Protein AF-A0AAV2ZS52-F1 (afdb_monomer_lite)

Secondary structure (DSSP, 8-state):
--THHHHHHHHHHHHHHHHHHHHHHGGG--THHHHHHHHHHHHHHHHHHHHHHHHHHHHHHHHHHHSSSHHHHHHHHHHHHHHHHHHHHHHHHHHHHHHHHHHHHHHHHHHHHHHHHHHHHHHHHHHHHHHHHHHHHHHHHHHHHHHHHHHHHHHHHHHHHHHHHHHHHHHHHHHHHHH-

Foldseek 3Di:
DDDPVVVVVVVLVVLVVVLVVLVVCLVVDDDPVNVVSVVVSVVSVVVSVVVVVVVVVVVVVVVCVVVVPPVPVVVVVVVVVVVVVVVVVVVVVVVVVVVVVVVVVVVVVVVVVVVVVVVVVVVVVVVVVVVVVVVVVVVVVVVVVVVVVVVVVVVVVVVVVVVVVVVVVVVVVVCVVVVD

Organism: Pyxicephalus adspersus (NCBI:txid30357)

Structure (mmCIF, N/CA/C/O backbone):
data_AF-A0AAV2ZS52-F1
#
_entry.id   AF-A0AAV2ZS52-F1
#
loop_
_atom_site.group_PDB
_atom_site.id
_atom_site.type_symbol
_atom_site.label_atom_id
_atom_site.label_alt_id
_atom_site.label_comp_id
_atom_site.label_asym_id
_atom_site.label_entity_id
_atom_site.label_seq_id
_atom_site.pdbx_PDB_ins_code
_atom_site.Cartn_x
_atom_site.Cartn_y
_atom_site.Cartn_z
_atom_site.occupancy
_atom_site.B_iso_or_equiv
_atom_site.auth_seq_id
_atom_site.auth_comp_id
_atom_site.auth_asym_id
_atom_site.auth_atom_id
_atom_site.pdbx_PDB_model_num
ATOM 1 N N . MET A 1 1 ? -29.058 -16.375 64.421 1.00 46.97 1 MET A N 1
ATOM 2 C CA . MET A 1 1 ? -30.033 -15.829 65.391 1.00 46.97 1 MET A CA 1
ATOM 3 C C . MET A 1 1 ? -30.329 -16.926 66.391 1.00 46.97 1 MET A C 1
ATOM 5 O O . MET A 1 1 ? -31.229 -17.728 66.204 1.00 46.97 1 MET A O 1
ATOM 9 N N . SER A 1 2 ? -29.399 -17.080 67.319 1.00 48.50 2 SER A N 1
ATOM 10 C CA . SER A 1 2 ? -29.041 -18.329 67.989 1.00 48.50 2 SER A CA 1
ATOM 11 C C . SER A 1 2 ? -29.479 -18.283 69.447 1.00 48.50 2 SER A C 1
ATOM 13 O O . SER A 1 2 ? -29.366 -17.220 70.039 1.00 48.50 2 SER A O 1
ATOM 15 N N . ALA A 1 3 ? -29.990 -19.408 69.961 1.00 53.62 3 ALA A N 1
ATOM 16 C CA . ALA A 1 3 ? -30.200 -19.839 71.358 1.00 53.62 3 ALA A CA 1
ATOM 17 C C . ALA A 1 3 ? -30.357 -18.780 72.478 1.00 53.62 3 ALA A C 1
ATOM 19 O O . ALA A 1 3 ? -31.339 -18.820 73.216 1.00 53.62 3 ALA A O 1
ATOM 20 N N . ASP A 1 4 ? -29.439 -17.828 72.592 1.00 58.88 4 ASP A N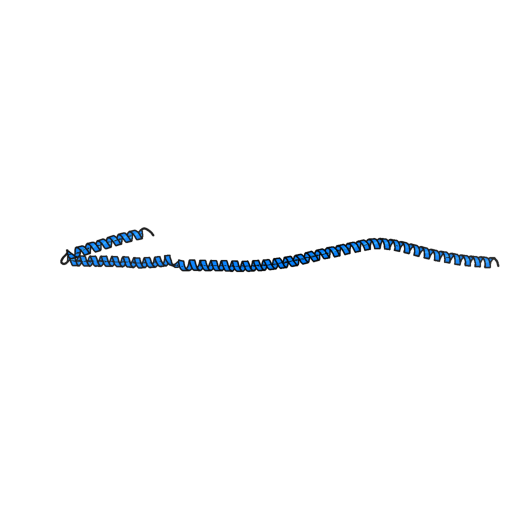 1
ATOM 21 C CA . ASP A 1 4 ? -29.410 -16.753 73.581 1.00 58.88 4 ASP A CA 1
ATOM 22 C C . ASP A 1 4 ? -30.681 -15.889 73.543 1.00 58.88 4 ASP A C 1
ATOM 24 O O . ASP A 1 4 ? -31.281 -15.627 74.581 1.00 58.88 4 ASP A O 1
ATOM 28 N N . PHE A 1 5 ? -31.179 -15.511 72.355 1.00 59.31 5 PHE A N 1
ATOM 29 C CA . PHE A 1 5 ? -32.391 -14.676 72.227 1.00 59.31 5 PHE A CA 1
ATOM 30 C C . PHE A 1 5 ? -33.637 -15.334 72.842 1.00 59.31 5 PHE A C 1
ATOM 32 O O . PHE A 1 5 ? -34.460 -14.656 73.456 1.00 59.31 5 PHE A O 1
ATOM 39 N N . GLN A 1 6 ? -33.761 -16.653 72.683 1.00 60.88 6 GLN A N 1
ATOM 40 C CA . GLN A 1 6 ? -34.907 -17.420 73.163 1.00 60.88 6 GLN A CA 1
ATOM 41 C C . GLN A 1 6 ? -34.843 -17.633 74.682 1.00 60.88 6 GLN A C 1
ATOM 43 O O . GLN A 1 6 ? -35.872 -17.543 75.350 1.00 60.88 6 GLN A O 1
ATOM 48 N N . GLY A 1 7 ? -33.636 -17.817 75.234 1.00 67.81 7 GLY A N 1
ATOM 49 C CA . GLY A 1 7 ? -33.404 -17.820 76.681 1.00 67.81 7 GLY A CA 1
ATOM 50 C C . GLY A 1 7 ? -33.766 -16.481 77.329 1.00 67.81 7 GLY A C 1
ATOM 51 O O . GLY A 1 7 ? -34.470 -16.455 78.333 1.00 67.81 7 GLY A O 1
ATOM 52 N N . TYR A 1 8 ? -33.408 -15.357 76.698 1.00 67.69 8 TYR A N 1
ATOM 53 C CA . TYR A 1 8 ? -33.749 -14.027 77.216 1.00 67.69 8 TYR A CA 1
ATOM 54 C C . TYR A 1 8 ? -35.251 -13.734 77.246 1.00 67.69 8 TYR A C 1
ATOM 56 O O . TYR A 1 8 ? -35.729 -13.112 78.195 1.00 67.69 8 TYR A O 1
ATOM 64 N N . GLU A 1 9 ? -36.009 -14.127 76.218 1.00 69.81 9 GLU A N 1
ATOM 65 C CA . GLU A 1 9 ? -37.467 -13.943 76.237 1.00 69.81 9 GLU A CA 1
ATOM 66 C C . GLU A 1 9 ? -38.127 -14.775 77.336 1.00 69.81 9 GLU A C 1
ATOM 68 O O . GLU A 1 9 ? -39.050 -14.300 78.003 1.00 69.81 9 GLU A O 1
ATOM 73 N N . GLN A 1 10 ? -37.615 -15.984 77.564 1.00 75.62 10 GLN A N 1
ATOM 74 C CA . GLN A 1 10 ? -38.080 -16.851 78.634 1.00 75.62 10 GLN A CA 1
ATOM 75 C C . GLN A 1 10 ? -37.754 -16.261 80.013 1.00 75.62 10 GLN A C 1
ATOM 77 O O . GLN A 1 10 ? -38.657 -16.132 80.839 1.00 75.62 10 GLN A O 1
ATOM 82 N N . ASP A 1 11 ? -36.516 -15.820 80.238 1.00 76.12 11 ASP A N 1
ATOM 83 C CA . ASP A 1 11 ? -36.076 -15.232 81.509 1.00 76.12 11 ASP A CA 1
ATOM 84 C C . ASP A 1 11 ? -36.810 -13.920 81.820 1.00 76.12 11 ASP A C 1
ATOM 86 O O . ASP A 1 11 ? -37.270 -13.704 82.944 1.00 76.12 11 ASP A O 1
ATOM 90 N N . TYR A 1 12 ? -37.013 -13.062 80.814 1.00 77.19 12 TYR A N 1
ATOM 91 C CA . TYR A 1 12 ? -37.785 -11.827 80.969 1.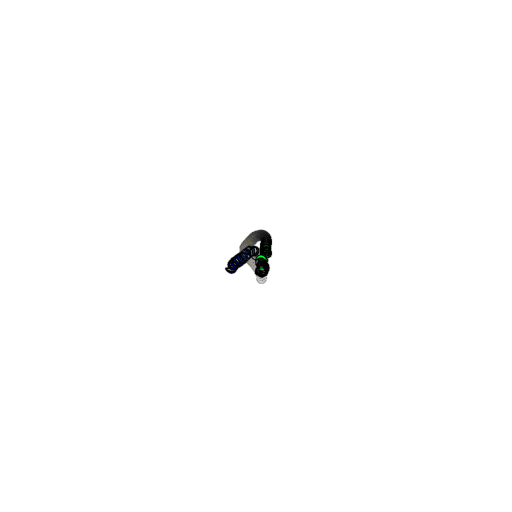00 77.19 12 TYR A CA 1
ATOM 92 C C . TYR A 1 12 ? -39.270 -12.108 81.235 1.00 77.19 12 TYR A C 1
ATOM 94 O O . TYR A 1 12 ? -39.893 -11.434 82.061 1.00 77.19 12 TYR A O 1
ATOM 102 N N . GLY A 1 13 ? -39.842 -13.116 80.571 1.00 80.19 13 GLY A N 1
ATOM 103 C CA . GLY A 1 13 ? -41.218 -13.559 80.789 1.00 80.19 13 GLY A CA 1
ATOM 104 C C . GLY A 1 13 ? -41.439 -14.104 82.200 1.00 80.19 13 GLY A C 1
ATOM 105 O O . GLY A 1 13 ? -42.407 -13.725 82.862 1.00 80.19 13 GLY A O 1
ATOM 106 N N . VAL A 1 14 ? -40.510 -14.926 82.694 1.00 83.06 14 VAL A N 1
ATOM 107 C CA . VAL A 1 14 ? -40.539 -15.475 84.058 1.00 83.06 14 VAL A CA 1
ATOM 108 C C . VAL A 1 14 ? -40.398 -14.363 85.099 1.00 83.06 14 VAL A C 1
ATOM 110 O O . VAL A 1 14 ? -41.201 -14.298 86.031 1.00 83.06 14 VAL A O 1
ATOM 113 N N . LEU A 1 15 ? -39.442 -13.446 84.920 1.00 81.62 15 LEU A N 1
ATOM 114 C CA . LEU A 1 15 ? -39.225 -12.323 85.836 1.00 81.62 15 LEU A CA 1
ATOM 115 C C . LEU A 1 15 ? -40.437 -11.383 85.887 1.00 81.62 15 LEU A C 1
ATOM 117 O O . LEU A 1 15 ? -40.889 -10.998 86.965 1.00 81.62 15 LEU A O 1
ATOM 121 N N . THR A 1 16 ? -41.020 -11.062 84.730 1.00 81.00 16 THR A N 1
ATOM 122 C CA . THR A 1 16 ? -42.212 -10.204 84.645 1.00 81.00 16 THR A CA 1
ATOM 123 C C . THR A 1 16 ? -43.427 -10.874 85.291 1.00 81.00 16 THR A C 1
ATOM 125 O O . THR A 1 16 ? -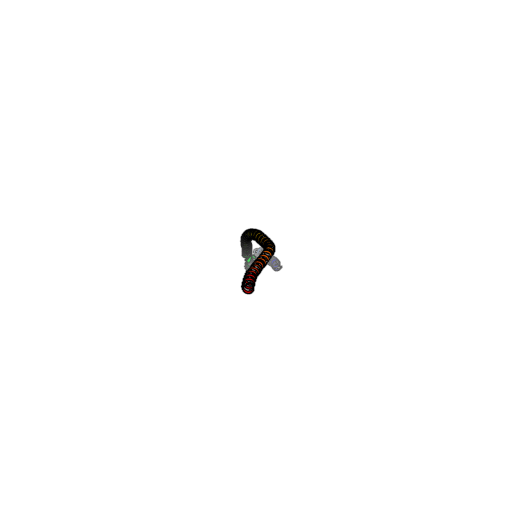44.202 -10.213 85.990 1.00 81.00 16 THR A O 1
ATOM 128 N N . ALA A 1 17 ? -43.588 -12.188 85.111 1.00 83.31 17 ALA A N 1
ATOM 129 C CA . ALA A 1 17 ? -44.652 -12.955 85.750 1.00 83.31 17 ALA A CA 1
ATOM 130 C C . ALA A 1 17 ? -44.492 -13.010 87.281 1.00 83.31 17 ALA A C 1
ATOM 132 O O . ALA A 1 17 ? -45.485 -12.840 87.993 1.00 83.31 17 ALA A O 1
ATOM 133 N N . ASP A 1 18 ? -43.269 -13.186 87.798 1.00 81.69 18 ASP A N 1
ATOM 134 C CA . ASP A 1 18 ? -42.988 -13.185 89.244 1.00 81.69 18 ASP A CA 1
ATOM 135 C C . ASP A 1 18 ? -43.262 -11.808 89.871 1.00 81.69 18 ASP A C 1
ATOM 137 O O . ASP A 1 18 ? -43.996 -11.714 90.858 1.00 81.69 18 ASP A O 1
ATOM 141 N N . ILE A 1 19 ? -42.782 -10.725 89.245 1.00 82.25 19 ILE A N 1
ATOM 142 C CA . ILE A 1 19 ? -43.062 -9.342 89.669 1.00 82.25 19 ILE A CA 1
ATOM 143 C C . ILE A 1 19 ? -44.577 -9.082 89.696 1.00 82.25 19 ILE A C 1
ATOM 145 O O . ILE A 1 19 ? -45.112 -8.602 90.697 1.00 82.25 19 ILE A O 1
ATOM 149 N N . THR A 1 20 ? -45.294 -9.455 88.631 1.00 83.75 20 THR A N 1
ATOM 150 C CA . THR A 1 20 ? -46.753 -9.269 88.525 1.00 83.75 20 THR A CA 1
ATOM 151 C C . THR A 1 20 ? -47.504 -10.041 89.613 1.00 83.75 20 THR A C 1
ATOM 153 O O . THR A 1 20 ? -48.409 -9.507 90.260 1.00 83.75 20 THR A O 1
ATOM 156 N N . ASN A 1 21 ? -47.109 -11.292 89.864 1.00 84.69 21 ASN A N 1
ATOM 157 C CA . ASN A 1 21 ? -47.706 -12.137 90.897 1.00 84.69 21 ASN A CA 1
ATOM 158 C C . ASN A 1 21 ? -47.485 -11.552 92.300 1.00 84.69 21 ASN A C 1
ATOM 160 O O . ASN A 1 21 ? -48.412 -11.493 93.113 1.00 84.69 21 ASN A O 1
ATOM 164 N N . ARG A 1 22 ? -46.269 -11.068 92.572 1.00 79.50 22 ARG A N 1
ATOM 165 C CA . ARG A 1 22 ? -45.911 -10.438 93.846 1.00 79.50 22 ARG A CA 1
ATOM 166 C C . ARG A 1 22 ? -46.690 -9.149 94.075 1.00 79.50 22 ARG A C 1
ATOM 168 O O . ARG A 1 22 ? -47.267 -9.002 95.150 1.00 79.50 22 ARG A O 1
ATOM 175 N N . ILE A 1 23 ? -46.811 -8.285 93.066 1.00 81.19 23 ILE A N 1
ATOM 176 C CA . ILE A 1 23 ? -47.631 -7.063 93.129 1.00 81.19 23 ILE A CA 1
ATOM 177 C C . ILE A 1 23 ? -49.092 -7.389 93.473 1.00 81.19 23 ILE A C 1
ATOM 179 O O . ILE A 1 23 ? -49.681 -6.738 94.335 1.00 81.19 23 ILE A O 1
ATOM 183 N N . GLY A 1 24 ? -49.658 -8.449 92.886 1.00 79.81 24 GLY A N 1
ATOM 184 C CA . GLY A 1 24 ? -51.019 -8.906 93.191 1.00 79.81 24 GLY A CA 1
ATOM 185 C C . GLY A 1 24 ? -51.233 -9.394 94.634 1.00 79.81 24 GLY A C 1
ATOM 186 O O . GLY A 1 24 ? -52.373 -9.442 95.103 1.00 79.81 24 GLY A O 1
ATOM 187 N N . LYS A 1 25 ? -50.160 -9.733 95.364 1.00 79.75 25 LYS A N 1
ATOM 188 C CA . LYS A 1 25 ? -50.199 -10.182 96.770 1.00 79.75 25 LYS A CA 1
ATOM 189 C C . LYS A 1 25 ? -50.003 -9.049 97.782 1.00 79.75 25 LYS A C 1
ATOM 191 O O . LYS A 1 25 ? -50.518 -9.156 98.891 1.00 79.75 25 LYS A O 1
ATOM 196 N N . ILE A 1 26 ? -49.357 -7.946 97.393 1.00 76.94 26 ILE A N 1
ATOM 197 C CA . ILE A 1 26 ? -49.144 -6.744 98.225 1.00 76.94 26 ILE A CA 1
ATOM 198 C C . ILE A 1 26 ? -50.422 -6.227 98.921 1.00 76.94 26 ILE A C 1
ATOM 200 O O . ILE A 1 26 ? -50.343 -5.909 100.109 1.00 76.94 26 ILE A O 1
ATOM 204 N N . PRO A 1 27 ? -51.601 -6.130 98.268 1.00 76.56 27 PRO A N 1
ATOM 205 C CA . PRO A 1 27 ? -52.803 -5.616 98.932 1.00 76.56 27 PRO A CA 1
ATOM 206 C C . PRO A 1 27 ? -53.374 -6.555 100.008 1.00 76.56 27 PRO A C 1
ATOM 208 O O . PRO A 1 27 ? -54.212 -6.118 100.790 1.00 76.56 27 PRO A O 1
ATOM 211 N N . LYS A 1 28 ? -52.932 -7.821 100.068 1.00 75.50 28 LYS A N 1
ATOM 212 C CA . LYS A 1 28 ? -53.374 -8.819 101.060 1.00 75.50 28 LYS A CA 1
ATOM 213 C C . LYS A 1 28 ? -52.470 -8.894 102.298 1.00 75.50 28 LYS A C 1
ATOM 215 O O . LYS A 1 28 ? -52.777 -9.646 103.216 1.00 75.50 28 LYS A O 1
ATOM 220 N N . LEU A 1 29 ? -51.371 -8.138 102.320 1.00 77.06 29 LEU A N 1
ATOM 221 C CA . LEU A 1 29 ? -50.386 -8.112 103.403 1.00 77.06 29 LEU A CA 1
ATOM 222 C C . LEU A 1 29 ? -50.498 -6.804 104.195 1.00 77.06 29 LEU A C 1
ATOM 224 O O . LEU A 1 29 ? -50.847 -5.760 103.640 1.00 77.06 29 LEU A O 1
ATOM 228 N N . SER A 1 30 ? -50.184 -6.835 105.491 1.00 71.62 30 SER A N 1
ATOM 229 C CA . SER A 1 30 ? -50.265 -5.659 106.369 1.00 71.62 30 SER A CA 1
ATOM 230 C C . SER A 1 30 ? -49.017 -5.533 107.248 1.00 71.62 30 SER A C 1
ATOM 232 O O . SER A 1 30 ? -48.378 -6.529 107.568 1.00 71.62 30 SER A O 1
ATOM 234 N N . GLY A 1 31 ? -48.662 -4.306 107.637 1.00 79.31 31 GLY A N 1
ATOM 235 C CA . GLY A 1 31 ? -47.506 -4.046 108.500 1.00 79.31 31 GLY A CA 1
ATOM 236 C C . GLY A 1 31 ? -46.155 -4.208 107.791 1.00 79.31 31 GLY A C 1
ATOM 237 O O . GLY A 1 31 ? -45.961 -3.707 106.681 1.00 79.31 31 GLY A O 1
ATOM 238 N N . GLU A 1 32 ? -45.213 -4.876 108.455 1.00 77.88 32 GLU A N 1
ATOM 239 C CA . GLU A 1 32 ? -43.804 -4.960 108.045 1.00 77.88 32 GLU A CA 1
ATOM 240 C C . GLU A 1 32 ? -43.583 -5.859 106.816 1.00 77.88 32 GLU A C 1
ATOM 242 O O . GLU A 1 32 ? -42.779 -5.545 105.939 1.00 77.88 32 GLU A O 1
ATOM 247 N N . GLU A 1 33 ? -44.385 -6.916 106.670 1.00 77.00 33 GLU A N 1
ATOM 248 C CA . GLU A 1 33 ? -44.331 -7.835 105.523 1.00 77.00 33 GLU A CA 1
ATOM 249 C C . GLU A 1 33 ? -44.653 -7.126 104.201 1.00 77.00 33 GLU A C 1
ATOM 251 O O . GLU A 1 33 ? -44.038 -7.396 103.167 1.00 77.00 33 GLU A O 1
ATOM 256 N N . LYS A 1 34 ? -45.579 -6.158 104.236 1.00 80.62 34 LYS A N 1
ATOM 257 C CA . LYS A 1 34 ? -45.924 -5.337 103.071 1.00 80.62 34 LYS A CA 1
ATOM 258 C C . LYS A 1 34 ? -44.750 -4.459 102.646 1.00 80.62 34 LYS A C 1
ATOM 260 O O . LYS A 1 34 ? -44.458 -4.380 101.455 1.00 80.62 34 LYS A O 1
ATOM 265 N N . LYS A 1 35 ? -44.069 -3.817 103.602 1.00 80.75 35 LYS A N 1
ATOM 266 C CA . LYS A 1 35 ? -42.896 -2.978 103.314 1.00 80.75 35 LYS A CA 1
ATOM 267 C C . LYS A 1 35 ? -41.763 -3.804 102.710 1.00 80.75 35 LYS A C 1
ATOM 269 O O . LYS A 1 35 ? -41.223 -3.419 101.678 1.00 80.75 35 LYS A O 1
ATOM 274 N N . GLN A 1 36 ? -41.470 -4.970 103.286 1.00 81.69 36 GLN A N 1
ATOM 275 C CA . GLN A 1 36 ? -40.431 -5.864 102.774 1.00 81.69 36 GLN A CA 1
ATOM 276 C C . GLN A 1 36 ? -40.748 -6.363 101.356 1.00 81.69 36 GLN A C 1
ATOM 278 O O . GLN A 1 36 ? -39.861 -6.451 100.507 1.00 81.69 36 GLN A O 1
ATOM 283 N N . MET A 1 37 ? -42.017 -6.669 101.075 1.00 79.50 37 MET A N 1
ATOM 284 C CA . MET A 1 37 ? -42.432 -7.126 99.752 1.00 79.50 37 MET A CA 1
ATOM 285 C C . MET A 1 37 ? -42.358 -6.021 98.694 1.00 79.50 37 MET A C 1
ATOM 287 O O . MET A 1 37 ? -41.953 -6.307 97.571 1.00 79.50 37 MET A O 1
ATOM 291 N N . VAL A 1 38 ? -42.684 -4.773 99.047 1.00 81.12 38 VAL A N 1
ATOM 292 C CA . VAL A 1 38 ? -42.523 -3.612 98.152 1.00 81.12 38 VAL A CA 1
ATOM 293 C C . VAL A 1 38 ? -41.051 -3.401 97.793 1.00 81.12 38 VAL A C 1
ATOM 295 O O . VAL A 1 38 ? -40.737 -3.326 96.611 1.00 81.12 38 VAL A O 1
ATOM 298 N N . ILE A 1 39 ? -40.148 -3.420 98.778 1.00 85.69 39 ILE A N 1
ATOM 299 C CA . ILE A 1 39 ? -38.698 -3.263 98.550 1.00 85.69 39 ILE A CA 1
ATOM 300 C C . ILE A 1 39 ? -38.160 -4.364 97.624 1.00 85.69 39 ILE A C 1
ATOM 302 O O . ILE A 1 39 ? -37.385 -4.102 96.706 1.00 85.69 39 ILE A O 1
ATOM 306 N N . ASN A 1 40 ? -38.597 -5.608 97.835 1.00 83.81 40 ASN A N 1
ATOM 307 C CA . ASN A 1 40 ? -38.195 -6.728 96.985 1.00 83.81 40 ASN A CA 1
ATOM 308 C C . ASN A 1 40 ? -38.707 -6.575 95.544 1.00 83.81 40 ASN A C 1
ATOM 310 O O . ASN A 1 40 ? -37.978 -6.881 94.604 1.00 83.81 40 ASN A O 1
ATOM 314 N N . VAL A 1 41 ? -39.942 -6.097 95.365 1.00 83.94 41 VAL A N 1
ATOM 315 C CA . VAL A 1 41 ? -40.525 -5.847 94.040 1.00 83.94 41 VAL A CA 1
ATOM 316 C C . VAL A 1 41 ? -39.807 -4.706 93.320 1.00 83.94 41 VAL A C 1
ATOM 318 O O . VAL A 1 41 ? -39.533 -4.831 92.130 1.00 83.94 41 VAL A O 1
ATOM 321 N N . GLU A 1 42 ? -39.466 -3.622 94.019 1.00 84.44 42 GLU A N 1
ATOM 322 C CA . GLU A 1 42 ? -38.706 -2.506 93.442 1.00 84.44 42 GLU A CA 1
ATOM 323 C C . GLU A 1 42 ? -37.323 -2.955 92.966 1.00 84.44 42 GLU A C 1
ATOM 325 O O . GLU A 1 42 ? -36.946 -2.675 91.830 1.00 84.44 42 GLU A O 1
ATOM 330 N N . LYS A 1 43 ? -36.618 -3.752 93.777 1.00 86.12 43 LYS A N 1
ATOM 331 C CA . LYS A 1 43 ? -35.319 -4.312 93.396 1.00 86.12 43 LYS A CA 1
ATOM 332 C C . LYS A 1 43 ? -35.408 -5.188 92.139 1.00 86.12 43 LYS A C 1
ATOM 334 O O . LYS A 1 43 ? -34.628 -5.002 91.210 1.00 86.12 43 LYS A O 1
ATOM 339 N N . GLN A 1 44 ? -36.383 -6.100 92.079 1.00 81.25 44 GLN A N 1
ATOM 340 C CA . GLN A 1 44 ? -36.599 -6.948 90.896 1.00 81.25 44 GLN A CA 1
ATOM 341 C C . GLN A 1 44 ? -36.980 -6.124 89.653 1.00 81.25 44 GLN A C 1
ATOM 343 O O . GLN A 1 44 ? -36.615 -6.476 88.531 1.00 81.25 44 GLN A O 1
ATOM 348 N N . LEU A 1 45 ? -37.703 -5.016 89.835 1.00 83.00 45 LEU A N 1
ATOM 349 C CA . LEU A 1 45 ? -38.085 -4.119 88.748 1.00 83.00 45 LEU A CA 1
ATOM 350 C C . LEU A 1 45 ? -36.881 -3.357 88.181 1.00 83.00 45 LEU A C 1
ATOM 352 O O . LEU A 1 45 ? -36.812 -3.141 86.969 1.00 83.00 45 LEU A O 1
ATOM 356 N N . ASP A 1 46 ? -35.944 -2.945 89.028 1.00 85.00 46 ASP A N 1
ATOM 357 C CA . ASP A 1 46 ? -34.743 -2.239 88.586 1.00 85.00 46 ASP A CA 1
ATOM 358 C C . ASP A 1 46 ? -33.763 -3.176 87.866 1.00 85.00 46 ASP A C 1
ATOM 360 O O . ASP A 1 46 ? -33.294 -2.828 86.781 1.00 85.00 46 ASP A O 1
ATOM 364 N N . GLU A 1 47 ? -33.589 -4.410 88.349 1.00 83.06 47 GLU A N 1
ATOM 365 C CA . GLU A 1 47 ? -32.843 -5.462 87.636 1.00 83.06 47 GLU A CA 1
ATOM 366 C C . GLU A 1 47 ? -33.442 -5.730 86.236 1.00 83.06 47 GLU A C 1
ATOM 368 O O . GLU A 1 47 ? -32.725 -5.798 85.232 1.00 83.06 47 GLU A O 1
ATOM 373 N N . ALA A 1 48 ? -34.777 -5.781 86.125 1.00 79.62 48 ALA A N 1
ATOM 374 C CA . ALA A 1 48 ? -35.465 -5.942 84.841 1.00 79.62 48 ALA A CA 1
ATOM 375 C C . ALA A 1 48 ? -35.257 -4.749 83.883 1.00 79.62 48 ALA A C 1
ATOM 377 O O . ALA A 1 48 ? -35.195 -4.927 82.659 1.00 79.62 48 ALA A O 1
ATOM 378 N N . LYS A 1 49 ? -35.164 -3.519 84.410 1.00 81.81 49 LYS A N 1
ATOM 379 C CA . LYS A 1 49 ? -34.901 -2.311 83.606 1.00 81.81 49 LYS A CA 1
ATOM 380 C C . LYS A 1 49 ? -33.466 -2.277 83.093 1.00 81.81 49 LYS A C 1
ATOM 382 O O . LYS A 1 49 ? -33.263 -1.905 81.936 1.00 81.81 49 LYS A O 1
ATOM 387 N N . GLU A 1 50 ? -32.490 -2.636 83.922 1.00 81.38 50 GLU A N 1
ATOM 388 C CA . GLU A 1 50 ? -31.078 -2.662 83.528 1.00 81.38 50 GLU A CA 1
ATOM 389 C C . GLU A 1 50 ? -30.819 -3.704 82.440 1.00 81.38 50 GLU A C 1
ATOM 391 O O . GLU A 1 50 ? -30.213 -3.382 81.415 1.00 81.38 50 GLU A O 1
ATOM 396 N N . LEU A 1 51 ? -31.387 -4.904 82.585 1.00 78.06 51 LEU A N 1
ATOM 397 C CA . LEU A 1 51 ? -31.286 -5.967 81.583 1.00 78.06 51 LEU A CA 1
ATOM 398 C C . LEU A 1 51 ? -31.874 -5.537 80.229 1.00 78.06 51 LEU A C 1
ATOM 400 O O . LEU A 1 51 ? -31.282 -5.769 79.173 1.00 78.06 51 LEU A O 1
ATOM 404 N N . LYS A 1 52 ? -33.008 -4.823 80.245 1.00 77.38 52 LYS A N 1
ATOM 405 C CA . LYS A 1 52 ? -33.608 -4.259 79.028 1.00 77.38 52 LYS A CA 1
ATOM 406 C C . LYS A 1 52 ? -32.735 -3.165 78.401 1.00 77.38 52 LYS A C 1
ATOM 408 O O . LYS A 1 52 ? -32.603 -3.131 77.180 1.00 77.38 52 LYS A O 1
ATOM 413 N N . ARG A 1 53 ? -32.139 -2.276 79.205 1.00 78.38 53 ARG A N 1
ATOM 414 C CA . ARG A 1 53 ? -31.260 -1.195 78.716 1.00 78.38 53 ARG A CA 1
ATOM 415 C C . ARG A 1 53 ? -29.977 -1.735 78.090 1.00 78.38 53 ARG A C 1
ATOM 417 O O . ARG A 1 53 ? -29.635 -1.309 76.992 1.00 78.38 53 ARG A O 1
ATOM 424 N N . SER A 1 54 ? -29.317 -2.685 78.752 1.00 76.38 54 SER A N 1
ATOM 425 C CA . SER A 1 54 ? -28.111 -3.343 78.234 1.00 76.38 54 SER A CA 1
ATOM 426 C C . SER A 1 54 ? -28.379 -4.024 76.887 1.00 76.38 54 SER A C 1
ATOM 428 O O . SER A 1 54 ? -27.598 -3.876 75.951 1.00 76.38 54 SER A O 1
ATOM 430 N N . ARG A 1 55 ? -29.540 -4.674 76.736 1.00 72.56 55 ARG A N 1
ATOM 431 C CA . ARG A 1 55 ? -29.935 -5.320 75.479 1.00 72.56 55 ARG A CA 1
ATOM 432 C C . ARG A 1 55 ? -30.267 -4.340 74.356 1.00 72.56 55 ARG A C 1
ATOM 434 O O . ARG A 1 55 ? -29.941 -4.633 73.214 1.00 72.56 55 ARG A O 1
ATOM 441 N N . ILE A 1 56 ? -30.931 -3.218 74.642 1.00 72.44 56 ILE A N 1
ATOM 442 C CA . ILE A 1 56 ? -31.221 -2.199 73.615 1.00 72.44 56 ILE A CA 1
ATOM 443 C C . ILE A 1 56 ? -29.908 -1.628 73.076 1.00 72.44 56 ILE A C 1
ATOM 445 O O . ILE A 1 56 ? -29.736 -1.579 71.866 1.00 72.44 56 ILE A O 1
ATOM 449 N N . ALA A 1 57 ? -28.955 -1.317 73.959 1.00 73.50 57 ALA A N 1
ATOM 450 C CA . ALA A 1 57 ? -27.629 -0.859 73.553 1.00 73.50 57 ALA A CA 1
ATOM 451 C C . ALA A 1 57 ? -26.894 -1.906 72.694 1.00 73.50 57 ALA A C 1
ATOM 453 O O . ALA A 1 57 ? -26.421 -1.579 71.612 1.00 73.50 57 ALA A O 1
ATOM 454 N N . TYR A 1 58 ? -26.886 -3.176 73.118 1.00 68.19 58 TYR A N 1
ATOM 455 C CA . TYR A 1 58 ? -26.278 -4.268 72.348 1.00 68.19 58 TYR A CA 1
ATOM 456 C C . TYR A 1 58 ? -26.972 -4.496 70.996 1.00 68.19 58 TYR A C 1
ATOM 458 O O . TYR A 1 58 ? -26.328 -4.730 69.979 1.00 68.19 58 TYR A O 1
ATOM 466 N N . SER A 1 59 ? -28.302 -4.406 70.963 1.00 68.81 59 SER A N 1
ATOM 467 C CA . SER A 1 59 ? -29.085 -4.561 69.739 1.00 68.81 59 SER A CA 1
ATOM 468 C C . SER A 1 59 ? -28.866 -3.408 68.766 1.00 68.81 59 SER A C 1
ATOM 470 O O . SER A 1 59 ? -28.887 -3.654 67.565 1.00 68.81 59 SER A O 1
ATOM 472 N N . ASP A 1 60 ? -28.695 -2.179 69.249 1.00 68.38 60 ASP A N 1
ATOM 473 C CA . ASP A 1 60 ? -28.419 -1.014 68.406 1.00 68.38 60 ASP A CA 1
ATOM 474 C C . ASP A 1 60 ? -26.999 -1.079 67.828 1.00 68.38 60 ASP A C 1
ATOM 476 O O . ASP A 1 60 ? -26.807 -0.788 66.649 1.00 68.38 60 ASP A O 1
ATOM 480 N N . GLU A 1 61 ? -26.025 -1.547 68.611 1.00 66.94 61 GLU A N 1
ATOM 481 C CA . GLU A 1 61 ? -24.634 -1.733 68.183 1.00 66.94 61 GLU A CA 1
ATOM 482 C C . GLU A 1 61 ? -24.510 -2.848 67.129 1.00 66.94 61 GLU A C 1
ATOM 484 O O . GLU A 1 61 ? -24.008 -2.611 66.031 1.00 66.94 61 GLU A O 1
ATOM 489 N N . VAL A 1 62 ? -25.107 -4.020 67.381 1.00 64.69 62 VAL A N 1
ATOM 490 C CA . VAL A 1 62 ? -25.150 -5.140 66.421 1.00 64.69 62 VAL A CA 1
ATOM 491 C C . VAL A 1 62 ? -25.967 -4.792 65.171 1.00 64.69 62 VAL A C 1
ATOM 493 O O . VAL A 1 62 ? -25.629 -5.210 64.065 1.00 64.69 62 VAL A O 1
ATOM 496 N N . ARG A 1 63 ? -27.047 -4.010 65.303 1.00 65.06 63 ARG A N 1
ATOM 497 C CA . ARG A 1 63 ? -27.834 -3.531 64.155 1.00 65.06 63 ARG A CA 1
ATOM 498 C C . ARG A 1 63 ? -27.044 -2.544 63.303 1.00 65.06 63 ARG A C 1
ATOM 500 O O . ARG A 1 63 ? -27.192 -2.571 62.086 1.00 65.06 63 ARG A O 1
ATOM 507 N N . ASN A 1 64 ? -26.230 -1.694 63.919 1.00 63.97 64 ASN A N 1
ATOM 508 C CA . ASN A 1 64 ? -25.371 -0.754 63.211 1.00 63.97 64 ASN A CA 1
ATOM 509 C C . ASN A 1 64 ? -24.214 -1.470 62.490 1.00 63.97 64 ASN A C 1
ATOM 511 O O . ASN A 1 64 ? -23.887 -1.100 61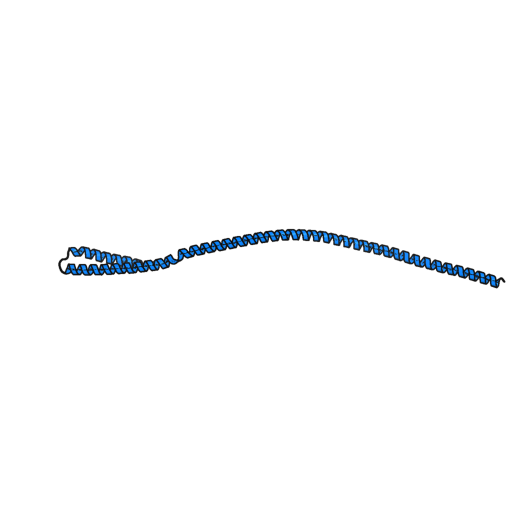.368 1.00 63.97 64 ASN A O 1
ATOM 515 N N . GLU A 1 65 ? -23.658 -2.536 63.074 1.00 65.38 65 GLU A N 1
ATOM 516 C CA . GLU A 1 65 ? -22.688 -3.409 62.394 1.00 65.38 65 GLU A CA 1
ATOM 517 C C . GLU A 1 65 ? -23.320 -4.198 61.234 1.00 65.38 65 GLU A C 1
ATOM 519 O O . GLU A 1 65 ? -22.713 -4.333 60.174 1.00 65.38 65 GLU A O 1
ATOM 524 N N . LEU A 1 66 ? -24.554 -4.689 61.400 1.00 62.34 66 LEU A N 1
ATOM 525 C CA . LEU A 1 66 ? -25.241 -5.507 60.393 1.00 62.34 66 LEU A CA 1
ATOM 526 C C . LEU A 1 66 ? -25.851 -4.686 59.242 1.00 62.34 66 LEU A C 1
ATOM 528 O O . LEU A 1 66 ? -25.985 -5.204 58.139 1.00 62.34 66 LEU A O 1
ATOM 532 N N . LEU A 1 67 ? -26.232 -3.426 59.483 1.00 64.69 67 LEU A N 1
ATOM 533 C CA . LEU A 1 67 ? -26.795 -2.509 58.475 1.00 64.69 67 LEU A CA 1
ATOM 534 C C . LEU A 1 67 ? -25.776 -1.472 57.962 1.00 64.69 67 LEU A C 1
ATOM 536 O O . LEU A 1 67 ? -26.143 -0.575 57.204 1.00 64.69 67 LEU A O 1
ATOM 540 N N . GLY A 1 68 ? -24.510 -1.578 58.371 1.00 57.66 68 GLY A N 1
ATOM 541 C CA . GLY A 1 68 ? -23.465 -0.582 58.127 1.00 57.66 68 GLY A CA 1
ATOM 542 C C . GLY A 1 68 ? -22.845 -0.549 56.722 1.00 57.66 68 GLY A C 1
ATOM 543 O O . GLY A 1 68 ? -21.949 0.263 56.514 1.00 57.66 68 GLY A O 1
ATOM 544 N N . ASP A 1 69 ? -23.281 -1.377 55.760 1.00 60.06 69 ASP A N 1
ATOM 545 C CA . ASP A 1 69 ? -22.593 -1.513 54.453 1.00 60.06 69 ASP A CA 1
ATOM 546 C C . ASP A 1 69 ? -23.510 -1.584 53.204 1.00 60.06 69 ASP A C 1
ATOM 548 O O . ASP A 1 69 ? -23.033 -1.575 52.070 1.00 60.06 69 ASP A O 1
ATOM 552 N N . ASP A 1 70 ? -24.840 -1.559 53.344 1.00 59.03 70 ASP A N 1
ATOM 553 C CA . ASP A 1 70 ? -25.740 -1.676 52.174 1.00 59.03 70 ASP A CA 1
ATOM 554 C C . ASP A 1 70 ? -25.817 -0.395 51.309 1.00 59.03 70 ASP A C 1
ATOM 556 O O . ASP A 1 70 ? -26.111 -0.440 50.108 1.00 59.03 70 ASP A O 1
ATOM 560 N N . GLY A 1 71 ? -25.505 0.768 51.889 1.00 59.00 71 GLY A N 1
ATOM 561 C CA . GLY A 1 71 ? -25.402 2.030 51.145 1.00 59.00 71 GLY A CA 1
ATOM 562 C C . GLY A 1 71 ? -24.160 2.102 50.249 1.00 59.00 71 GLY A C 1
ATOM 563 O O . GLY A 1 71 ? -24.211 2.688 49.174 1.00 59.00 71 GLY A O 1
ATOM 564 N N . ASN A 1 72 ? -23.067 1.454 50.656 1.00 59.88 72 ASN A N 1
ATOM 565 C CA . ASN A 1 72 ? -21.773 1.506 49.973 1.00 59.88 72 ASN A CA 1
ATOM 566 C C . ASN A 1 72 ? -21.657 0.447 48.858 1.00 59.88 72 ASN A C 1
ATOM 568 O O . ASN A 1 72 ? -21.060 0.694 47.805 1.00 59.88 72 ASN A O 1
ATOM 572 N N . SER A 1 73 ? -22.284 -0.721 49.045 1.00 63.41 73 SER A N 1
ATOM 573 C CA . SER A 1 73 ? -22.311 -1.799 48.048 1.00 63.41 73 SER A CA 1
ATOM 574 C C . SER A 1 73 ? -23.095 -1.411 46.784 1.00 63.41 73 SER A C 1
ATOM 576 O O . SER A 1 73 ? -22.623 -1.615 45.662 1.00 63.41 73 SER A O 1
ATOM 578 N N . SER A 1 74 ? -24.254 -0.768 46.949 1.00 68.94 74 SER A N 1
ATOM 579 C CA . SER A 1 74 ? -25.104 -0.301 45.847 1.00 68.94 74 SER A CA 1
ATOM 580 C C . SER A 1 74 ? -24.482 0.864 45.061 1.00 68.94 74 SER A C 1
ATOM 582 O O . SER A 1 74 ? -24.603 0.926 43.831 1.00 68.94 74 SER A O 1
ATOM 584 N N . GLU A 1 75 ? -23.754 1.751 45.741 1.00 74.19 75 GLU A N 1
ATOM 585 C CA . GLU A 1 75 ? -23.019 2.856 45.120 1.00 74.19 75 GLU A CA 1
ATOM 586 C C . GLU A 1 75 ? -21.790 2.355 44.339 1.00 74.19 75 GLU A C 1
ATOM 588 O O . GLU A 1 75 ? -21.609 2.722 43.174 1.00 74.19 75 GLU A O 1
ATOM 593 N N . SER A 1 76 ? -21.027 1.409 44.904 1.00 77.31 76 SER A N 1
ATOM 594 C CA . SER A 1 76 ? -19.931 0.721 44.198 1.00 77.31 76 SER A CA 1
ATOM 595 C C . SER A 1 76 ? -20.411 -0.046 42.963 1.00 77.31 76 SER A C 1
ATOM 597 O O . SER A 1 76 ? -19.759 -0.027 41.917 1.00 77.31 76 SER A O 1
ATOM 599 N N . GLN A 1 77 ? -21.576 -0.695 43.033 1.00 79.31 77 GLN A N 1
ATOM 600 C CA . GLN A 1 77 ? -22.124 -1.442 41.900 1.00 79.31 77 GLN A CA 1
ATOM 601 C C . GLN A 1 77 ? -22.573 -0.514 40.759 1.00 79.31 77 GLN A C 1
ATOM 603 O O . GLN A 1 77 ? -22.331 -0.811 39.587 1.00 79.31 77 GLN A O 1
ATOM 608 N N . ARG A 1 78 ? -23.147 0.654 41.080 1.00 84.00 78 ARG A N 1
ATOM 609 C CA . ARG A 1 78 ? -23.430 1.712 40.093 1.00 84.00 78 ARG A CA 1
ATOM 610 C C . ARG A 1 78 ? -22.162 2.281 39.468 1.00 84.00 78 ARG A C 1
ATOM 612 O O . ARG A 1 78 ? -22.122 2.434 38.247 1.00 84.00 78 ARG A O 1
ATOM 619 N N . ALA A 1 79 ? -21.137 2.560 40.271 1.00 85.44 79 ALA A N 1
ATOM 620 C CA . ALA A 1 79 ? -19.849 3.039 39.775 1.00 85.44 79 ALA A CA 1
ATOM 621 C C . ALA A 1 79 ? -19.221 2.038 38.788 1.00 85.44 79 ALA A C 1
ATOM 623 O O . ALA A 1 79 ? -18.749 2.433 37.723 1.00 85.44 79 ALA A O 1
ATOM 624 N N . HIS A 1 80 ? -19.312 0.735 39.074 1.00 87.69 80 HIS A N 1
ATOM 625 C CA . HIS A 1 80 ? -18.848 -0.310 38.162 1.00 87.69 80 HIS A CA 1
ATOM 626 C C . HIS A 1 80 ? -19.632 -0.387 36.844 1.00 87.69 80 HIS A C 1
ATOM 628 O O . HIS A 1 80 ? -19.028 -0.615 35.797 1.00 87.69 80 HIS A O 1
ATOM 634 N N . LEU A 1 81 ? -20.955 -0.196 36.857 1.00 91.00 81 LEU A N 1
ATOM 635 C CA . LEU A 1 81 ? -21.755 -0.184 35.625 1.00 91.00 81 LEU A CA 1
ATOM 636 C C . LEU A 1 81 ? -21.468 1.048 34.763 1.00 91.00 81 LEU A C 1
ATOM 638 O O . LEU A 1 81 ? -21.438 0.941 33.536 1.00 91.00 81 LEU A O 1
ATOM 642 N N . LEU A 1 82 ? -21.227 2.200 35.389 1.00 92.44 82 LEU A N 1
ATOM 643 C CA . LEU A 1 82 ? -20.819 3.417 34.690 1.00 92.44 82 LEU A CA 1
ATOM 644 C C . LEU A 1 82 ? -19.431 3.258 34.061 1.00 92.44 82 LEU A C 1
ATOM 646 O O . LEU A 1 82 ? -19.291 3.545 32.877 1.00 92.44 82 LEU A O 1
ATOM 650 N N . ASP A 1 83 ? -18.450 2.712 34.791 1.00 93.31 83 ASP A N 1
ATOM 651 C CA . ASP A 1 83 ? -17.124 2.390 34.236 1.00 93.31 83 ASP A CA 1
ATOM 652 C C . ASP A 1 83 ? -17.232 1.400 33.068 1.00 93.31 83 ASP A C 1
ATOM 654 O O . ASP A 1 83 ? -16.644 1.602 32.006 1.00 93.31 83 ASP A O 1
ATOM 658 N N . ASN A 1 84 ? -18.044 0.348 33.216 1.00 93.81 84 ASN A N 1
ATOM 659 C CA . ASN A 1 84 ? -18.266 -0.615 32.140 1.00 93.81 84 ASN A CA 1
ATOM 660 C C . ASN A 1 84 ? -18.889 0.052 30.901 1.00 93.81 84 ASN A C 1
ATOM 662 O O . ASN A 1 84 ? -18.448 -0.197 29.779 1.00 93.81 84 ASN A O 1
ATOM 666 N N . THR A 1 85 ? -19.853 0.949 31.113 1.00 93.62 85 THR A N 1
ATOM 667 C CA . THR A 1 85 ? -20.514 1.715 30.049 1.00 93.62 85 TH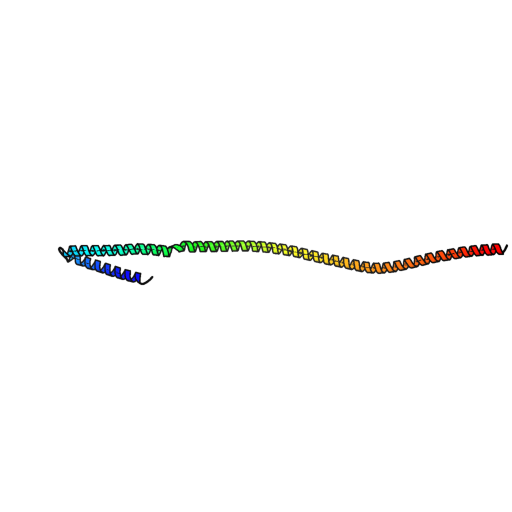R A CA 1
ATOM 668 C C . THR A 1 85 ? -19.541 2.668 29.359 1.00 93.62 85 THR A C 1
ATOM 670 O O . THR A 1 85 ? -19.486 2.696 28.131 1.00 93.62 85 THR A O 1
ATOM 673 N N . GLU A 1 86 ? -18.715 3.398 30.110 1.00 94.31 86 GLU A N 1
ATOM 674 C CA . GLU A 1 86 ? -17.700 4.300 29.553 1.00 94.31 86 GLU A CA 1
ATOM 675 C C . GLU A 1 86 ? -16.646 3.524 28.751 1.00 94.31 86 GLU A C 1
ATOM 677 O O . GLU A 1 86 ? -16.250 3.923 27.649 1.00 94.31 86 GLU A O 1
ATOM 682 N N . ARG A 1 87 ? -16.209 2.368 29.263 1.00 94.62 87 ARG A N 1
ATOM 683 C CA . ARG A 1 87 ? -15.282 1.478 28.555 1.00 94.62 87 ARG A CA 1
ATOM 684 C C . ARG A 1 87 ? -15.892 0.939 27.269 1.00 94.62 87 ARG A C 1
ATOM 686 O O . ARG A 1 87 ? -15.189 0.893 26.256 1.00 94.62 87 ARG A O 1
ATOM 693 N N . LEU A 1 88 ? -17.170 0.567 27.287 1.00 95.81 88 LEU A N 1
ATOM 694 C CA . LEU A 1 88 ? -17.892 0.119 26.100 1.00 95.81 88 LEU A CA 1
ATOM 695 C C . LEU A 1 88 ? -18.001 1.244 25.070 1.00 95.81 88 LEU A C 1
ATOM 697 O O . LEU A 1 88 ? -17.676 1.036 23.905 1.00 95.81 88 LEU A O 1
ATOM 701 N N . GLU A 1 89 ? -18.365 2.449 25.499 1.00 95.44 89 GLU A N 1
ATOM 702 C CA . GLU A 1 89 ? -18.484 3.619 24.632 1.00 95.44 89 GLU A CA 1
ATOM 703 C C . GLU A 1 89 ? -17.127 4.005 24.014 1.00 95.44 89 GLU A C 1
ATOM 705 O O . GLU A 1 89 ? -17.015 4.255 22.811 1.00 95.44 89 GLU A O 1
ATOM 710 N N . ARG A 1 90 ? -16.044 3.978 24.803 1.00 95.44 90 ARG A N 1
ATOM 711 C CA . ARG A 1 90 ? -14.676 4.185 24.303 1.00 95.44 90 ARG A CA 1
ATOM 712 C C . ARG A 1 90 ? -14.257 3.088 23.324 1.00 95.44 90 ARG A C 1
ATOM 714 O O . ARG A 1 90 ? -13.605 3.401 22.328 1.00 95.44 90 ARG A O 1
ATOM 721 N N . SER A 1 91 ? -14.601 1.831 23.595 1.00 96.75 91 SER A N 1
ATOM 722 C CA . SER A 1 91 ? -14.337 0.718 22.678 1.00 96.75 91 SER A CA 1
ATOM 723 C C . SER A 1 91 ? -15.106 0.892 21.369 1.00 96.75 91 SER A C 1
ATOM 725 O O . SER A 1 91 ? -14.515 0.768 20.302 1.00 96.75 91 SER A O 1
ATOM 727 N N . SER A 1 92 ? -16.380 1.285 21.443 1.00 96.12 92 SER A N 1
ATOM 728 C CA . SER A 1 92 ? -17.230 1.573 20.284 1.00 96.12 92 SER A CA 1
ATOM 729 C C . SER A 1 92 ? -16.629 2.669 19.407 1.00 96.12 92 SER A C 1
ATOM 731 O O . SER A 1 92 ? -16.451 2.460 18.213 1.00 96.12 92 SER A O 1
ATOM 733 N N . ARG A 1 93 ? -16.208 3.797 19.999 1.00 96.50 93 ARG A N 1
ATOM 734 C CA . ARG A 1 93 ? -15.537 4.885 19.262 1.00 96.50 93 ARG A CA 1
ATOM 735 C C . ARG A 1 93 ? -14.240 4.434 18.590 1.00 96.50 93 ARG A C 1
ATOM 737 O O . ARG A 1 93 ? -13.941 4.840 17.473 1.00 96.50 93 ARG A O 1
ATOM 744 N N . ARG A 1 94 ? -13.447 3.596 19.266 1.00 95.94 94 ARG A N 1
ATOM 745 C CA . ARG A 1 94 ? -12.210 3.038 18.692 1.00 95.94 94 ARG A CA 1
ATOM 746 C C . ARG A 1 94 ? -12.499 2.057 17.561 1.00 95.94 94 ARG A C 1
ATOM 748 O O . ARG A 1 94 ? -11.745 2.036 16.596 1.00 95.94 94 ARG A O 1
ATOM 755 N N . LEU A 1 95 ? -13.565 1.268 17.678 1.00 96.62 95 LEU A N 1
ATOM 756 C CA . LEU A 1 95 ? -14.010 0.351 16.633 1.00 96.62 95 LEU A CA 1
ATOM 757 C C . LEU A 1 95 ? -14.473 1.125 15.397 1.00 96.62 95 LEU A C 1
ATOM 759 O O . LEU A 1 95 ? -14.085 0.779 14.291 1.00 96.62 95 LEU A O 1
ATOM 763 N N . GLU A 1 96 ? -15.239 2.197 15.589 1.00 96.44 96 GLU A N 1
ATOM 764 C CA . GLU A 1 96 ? -15.707 3.074 14.514 1.00 96.44 96 GLU A CA 1
ATOM 765 C C . GLU A 1 96 ? -14.542 3.782 13.809 1.00 96.44 96 GLU A C 1
ATOM 767 O O . GLU A 1 96 ? -14.439 3.733 12.585 1.00 96.44 96 GLU A O 1
ATOM 772 N N . ALA A 1 97 ? -13.595 4.336 14.571 1.00 96.56 97 ALA A N 1
ATOM 773 C CA . ALA A 1 97 ? -12.373 4.906 14.008 1.00 96.56 97 ALA A CA 1
ATOM 774 C C . ALA A 1 97 ? -11.530 3.849 13.271 1.00 96.56 97 ALA A C 1
ATOM 776 O O . ALA A 1 97 ? -11.018 4.104 12.185 1.00 96.56 97 ALA A O 1
ATOM 777 N N . GLY A 1 98 ? -11.405 2.643 13.834 1.00 97.06 98 GLY A N 1
ATOM 778 C CA . GLY A 1 98 ? -10.706 1.528 13.197 1.00 97.06 98 GLY A CA 1
ATOM 779 C C . GLY A 1 98 ? -11.381 1.076 11.902 1.00 97.06 98 GLY A C 1
ATOM 780 O O . GLY A 1 98 ? -10.694 0.802 10.922 1.00 97.06 98 GLY A O 1
ATOM 781 N N . TYR A 1 99 ? -12.713 1.057 11.877 1.00 97.00 99 TYR A N 1
ATOM 782 C CA . TYR A 1 99 ? -13.500 0.771 10.683 1.00 97.00 99 TYR A CA 1
ATOM 783 C C . TYR A 1 99 ? -13.268 1.829 9.602 1.00 97.00 99 TYR A C 1
ATOM 785 O O . TYR A 1 99 ? -12.972 1.475 8.465 1.00 97.00 99 TYR A O 1
ATOM 793 N N . GLN A 1 100 ? -13.312 3.117 9.954 1.00 97.06 100 GLN A N 1
ATOM 794 C CA . GLN A 1 100 ? -13.019 4.194 9.009 1.00 97.06 100 GLN A CA 1
ATOM 795 C C . GLN A 1 100 ? -11.609 4.060 8.413 1.00 97.06 100 GLN A C 1
ATOM 797 O O . GLN A 1 100 ? -11.446 4.121 7.196 1.00 97.06 100 GLN A O 1
ATOM 802 N N . ILE A 1 101 ? -10.597 3.815 9.251 1.00 97.25 101 ILE A N 1
ATOM 803 C CA . ILE A 1 101 ? -9.212 3.624 8.798 1.00 97.25 101 ILE A CA 1
ATOM 804 C C . ILE A 1 101 ? -9.099 2.398 7.883 1.00 97.25 101 ILE A C 1
ATOM 806 O O . ILE A 1 101 ? -8.373 2.435 6.889 1.00 97.25 101 ILE A O 1
ATOM 810 N N . ALA A 1 102 ? -9.809 1.310 8.192 1.00 97.06 102 ALA A N 1
ATOM 811 C CA . ALA A 1 102 ? -9.824 0.117 7.354 1.00 97.06 102 ALA A CA 1
ATOM 812 C C . ALA A 1 102 ? -10.417 0.407 5.967 1.00 97.06 102 ALA A C 1
ATOM 814 O O . ALA A 1 102 ? -9.834 -0.012 4.970 1.00 97.06 102 ALA A O 1
ATOM 815 N N . VAL A 1 103 ? -11.507 1.176 5.896 1.00 97.44 103 VAL A N 1
ATOM 816 C CA . VAL A 1 103 ? -12.135 1.600 4.631 1.00 97.44 103 VAL A CA 1
ATOM 817 C C . VAL A 1 103 ? -11.203 2.512 3.825 1.00 97.44 103 VAL A C 1
ATOM 819 O O . VAL A 1 103 ? -11.010 2.298 2.629 1.00 97.44 103 VAL A O 1
ATOM 822 N N . GLU A 1 104 ? -10.561 3.493 4.466 1.00 97.19 104 GLU A N 1
ATOM 823 C CA . GLU A 1 104 ? -9.553 4.338 3.807 1.00 97.19 104 GLU A CA 1
ATOM 824 C C . GLU A 1 104 ? -8.377 3.498 3.278 1.00 97.19 104 GLU A C 1
ATOM 826 O O . GLU A 1 104 ? -7.902 3.701 2.158 1.00 97.19 104 GLU A O 1
ATOM 831 N N . THR A 1 105 ? -7.939 2.500 4.050 1.00 96.38 105 THR A N 1
ATOM 832 C CA . THR A 1 105 ? -6.865 1.580 3.651 1.00 96.38 105 THR A CA 1
ATOM 833 C C . THR A 1 105 ? -7.283 0.689 2.481 1.00 96.38 105 THR A C 1
ATOM 835 O O . THR A 1 105 ? -6.476 0.461 1.580 1.00 96.38 105 THR A O 1
ATOM 838 N N . GLU A 1 106 ? -8.528 0.210 2.449 1.00 96.31 106 GLU A N 1
ATOM 839 C CA . GLU A 1 106 ? -9.084 -0.553 1.327 1.00 96.31 106 GLU A CA 1
ATOM 840 C C . GLU A 1 106 ? -9.070 0.276 0.040 1.00 96.31 106 GLU A C 1
ATOM 842 O O . GLU A 1 106 ? -8.592 -0.192 -0.995 1.00 96.31 106 GLU A O 1
ATOM 847 N N . GLN A 1 107 ? -9.497 1.538 0.117 1.00 96.69 107 GLN A N 1
ATOM 848 C CA . GLN A 1 107 ? -9.482 2.451 -1.022 1.00 96.69 107 GLN A CA 1
ATOM 849 C C . GLN A 1 107 ? -8.055 2.715 -1.531 1.00 96.69 107 GLN A C 1
ATOM 851 O O . GLN A 1 107 ? -7.802 2.692 -2.739 1.00 96.69 107 GLN A O 1
ATOM 856 N N . ILE A 1 108 ? -7.092 2.927 -0.628 1.00 96.94 108 ILE A N 1
ATOM 857 C CA . ILE A 1 108 ? -5.673 3.057 -0.996 1.00 96.94 108 ILE A CA 1
ATOM 858 C C . ILE A 1 108 ? -5.171 1.762 -1.649 1.00 96.94 108 ILE A C 1
ATOM 860 O O . ILE A 1 108 ? -4.500 1.813 -2.681 1.00 96.94 108 ILE A O 1
ATOM 864 N N . GLY A 1 109 ? -5.524 0.604 -1.090 1.00 96.81 109 GLY A N 1
ATOM 865 C CA . GLY A 1 109 ? -5.184 -0.707 -1.638 1.00 96.81 109 GLY A CA 1
ATOM 866 C C . GLY A 1 109 ? -5.723 -0.907 -3.054 1.00 96.81 109 GLY A C 1
ATOM 867 O O . GLY A 1 109 ? -4.991 -1.371 -3.929 1.00 96.81 109 GLY A O 1
ATOM 868 N N . GLN A 1 110 ? -6.960 -0.485 -3.314 1.00 96.75 110 GLN A N 1
ATOM 869 C CA . GLN A 1 110 ? -7.564 -0.525 -4.644 1.00 96.75 110 GLN A CA 1
ATOM 870 C C . GLN A 1 110 ? -6.773 0.320 -5.652 1.00 96.75 110 GLN A C 1
ATOM 872 O O . GLN A 1 110 ? -6.432 -0.174 -6.728 1.00 96.75 110 GLN A O 1
ATOM 877 N N . ASN A 1 111 ? -6.402 1.550 -5.283 1.00 96.44 111 ASN A N 1
ATOM 878 C CA . ASN A 1 111 ? -5.576 2.418 -6.129 1.00 96.44 111 ASN A CA 1
ATOM 879 C C . ASN A 1 111 ? -4.189 1.810 -6.401 1.00 96.44 111 ASN A C 1
ATOM 881 O O . ASN A 1 111 ? -3.666 1.900 -7.512 1.00 96.44 111 ASN A O 1
ATOM 885 N N . ILE A 1 112 ? -3.580 1.162 -5.402 1.00 96.88 112 ILE A N 1
ATOM 886 C CA . ILE A 1 112 ? -2.302 0.459 -5.577 1.00 96.88 112 ILE A CA 1
ATOM 887 C C . ILE A 1 11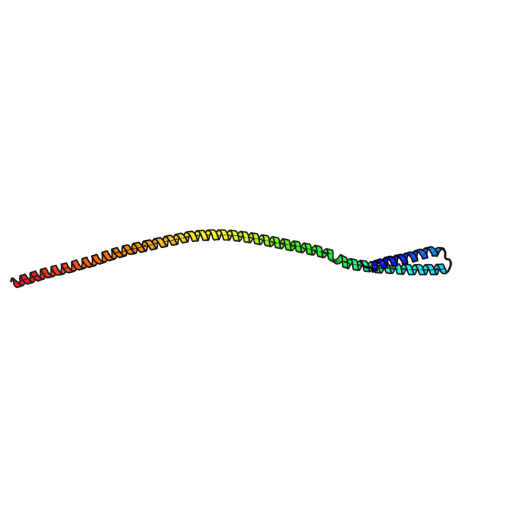2 ? -2.460 -0.694 -6.574 1.00 96.88 112 ILE A C 1
ATOM 889 O O . ILE A 1 112 ? -1.623 -0.841 -7.462 1.00 96.88 112 ILE A O 1
ATOM 893 N N . LEU A 1 113 ? -3.524 -1.493 -6.468 1.00 96.44 113 LEU A N 1
ATOM 894 C CA . LEU A 1 113 ? -3.791 -2.591 -7.401 1.00 96.44 113 LEU A CA 1
ATOM 895 C C . LEU A 1 113 ? -4.004 -2.090 -8.834 1.00 96.44 113 LEU A C 1
ATOM 897 O O . LEU A 1 113 ? -3.500 -2.707 -9.775 1.00 96.44 113 LEU A O 1
ATOM 901 N N . GLU A 1 114 ? -4.698 -0.965 -9.005 1.00 97.06 114 GLU A N 1
ATOM 902 C CA . GLU A 1 114 ? -4.860 -0.324 -10.310 1.00 97.06 114 GLU A CA 1
ATOM 903 C C . GLU A 1 114 ? -3.507 0.112 -10.890 1.00 97.06 114 GLU A C 1
ATOM 905 O O . GLU A 1 114 ? -3.170 -0.259 -12.017 1.00 97.06 114 GLU A O 1
ATOM 910 N N . ASN A 1 115 ? -2.690 0.816 -10.101 1.00 97.19 115 ASN A N 1
ATOM 911 C CA . ASN A 1 115 ? -1.354 1.249 -10.517 1.00 97.19 115 ASN A CA 1
ATOM 912 C C . ASN A 1 115 ? -0.451 0.063 -10.874 1.00 97.19 115 ASN A C 1
ATOM 914 O O . ASN A 1 115 ? 0.220 0.085 -11.904 1.00 97.19 115 ASN A O 1
ATOM 918 N N . LEU A 1 116 ? -0.472 -1.007 -10.076 1.00 96.50 116 LEU A N 1
ATOM 919 C CA . LEU A 1 116 ? 0.287 -2.228 -10.356 1.00 96.50 116 LEU A CA 1
ATOM 920 C C . LEU A 1 116 ? -0.154 -2.891 -11.664 1.00 96.50 116 LEU A C 1
ATOM 922 O O . LEU A 1 116 ? 0.681 -3.423 -12.399 1.00 96.50 116 LEU A O 1
ATOM 926 N N . ASN A 1 117 ? -1.450 -2.860 -11.977 1.00 95.62 117 ASN A N 1
ATOM 927 C CA . ASN A 1 117 ? -1.962 -3.372 -13.243 1.00 95.62 117 ASN A CA 1
ATOM 928 C C . ASN A 1 117 ? -1.458 -2.524 -14.425 1.00 95.62 117 ASN A C 1
ATOM 930 O O . ASN A 1 117 ? -0.903 -3.063 -15.386 1.00 95.62 117 ASN A O 1
ATOM 934 N N . GLN A 1 118 ? -1.534 -1.196 -14.310 1.00 96.69 118 GLN A N 1
ATOM 935 C CA . GLN A 1 118 ? -0.985 -0.282 -15.315 1.00 96.69 118 GLN A CA 1
ATOM 936 C C . GLN A 1 118 ? 0.531 -0.465 -15.498 1.00 96.69 118 GLN A C 1
ATOM 938 O O . GLN A 1 118 ? 1.032 -0.490 -16.624 1.00 96.69 118 GLN A O 1
ATOM 943 N N . ASP A 1 119 ? 1.283 -0.631 -14.411 1.00 97.25 119 ASP A N 1
ATOM 944 C CA . ASP A 1 119 ? 2.730 -0.835 -14.459 1.00 97.25 119 ASP A CA 1
ATOM 945 C C . ASP A 1 119 ? 3.099 -2.189 -15.068 1.00 97.25 119 ASP A C 1
ATOM 947 O O . ASP A 1 119 ? 4.029 -2.270 -15.878 1.00 97.25 119 ASP A O 1
ATOM 951 N N . ARG A 1 120 ? 2.327 -3.244 -14.779 1.00 97.00 120 ARG A N 1
ATOM 952 C CA . ARG A 1 120 ? 2.447 -4.531 -15.475 1.00 97.00 120 ARG A CA 1
ATOM 953 C C . ARG A 1 120 ? 2.283 -4.347 -16.981 1.00 97.00 120 ARG A C 1
ATOM 955 O O . ARG A 1 120 ? 3.085 -4.891 -17.742 1.00 97.00 120 ARG A O 1
ATOM 962 N N . GLU A 1 121 ? 1.294 -3.573 -17.415 1.00 96.56 121 GLU A N 1
ATOM 963 C CA . GLU A 1 121 ? 1.075 -3.300 -18.833 1.00 96.56 121 GLU A CA 1
ATOM 964 C C . GLU A 1 121 ? 2.240 -2.505 -19.450 1.00 96.56 121 GLU A C 1
ATOM 966 O O . GLU A 1 121 ? 2.734 -2.862 -20.524 1.00 96.56 121 GLU A O 1
ATOM 971 N N . LYS A 1 122 ? 2.760 -1.480 -18.757 1.00 94.62 122 LYS A N 1
ATOM 972 C CA . LYS A 1 122 ? 3.956 -0.734 -19.196 1.00 94.62 122 LYS A CA 1
ATOM 973 C C . LYS A 1 122 ? 5.160 -1.659 -19.371 1.00 94.62 122 LYS A C 1
ATOM 975 O O . LYS A 1 122 ? 5.838 -1.582 -20.397 1.00 94.62 122 LYS A O 1
ATOM 980 N N . ILE A 1 123 ? 5.408 -2.557 -18.416 1.00 95.88 123 ILE A N 1
ATOM 981 C CA . ILE A 1 123 ? 6.506 -3.532 -18.486 1.00 95.88 123 ILE A CA 1
ATOM 982 C C . ILE A 1 123 ? 6.300 -4.496 -19.655 1.00 95.88 123 ILE A C 1
ATOM 984 O O . ILE A 1 123 ? 7.253 -4.795 -20.372 1.00 95.88 123 ILE A O 1
ATOM 988 N N . GLN A 1 124 ? 5.076 -4.976 -19.879 1.00 96.56 124 GLN A N 1
ATOM 989 C CA . GLN A 1 124 ? 4.774 -5.849 -21.013 1.00 96.56 124 GLN A CA 1
ATOM 990 C C . GLN A 1 124 ? 5.022 -5.144 -22.348 1.00 96.56 124 GLN A C 1
ATOM 992 O O . GLN A 1 124 ? 5.714 -5.693 -23.204 1.00 96.56 124 GLN A O 1
ATOM 997 N N . ARG A 1 125 ? 4.551 -3.902 -22.505 1.00 95.56 125 ARG A N 1
ATOM 998 C CA . ARG A 1 125 ? 4.811 -3.092 -23.705 1.00 95.56 125 ARG A CA 1
ATOM 999 C C . ARG A 1 125 ? 6.306 -2.830 -23.900 1.00 95.56 125 ARG A C 1
ATOM 1001 O O . ARG A 1 125 ? 6.796 -2.919 -25.022 1.00 95.56 125 ARG A O 1
ATOM 1008 N N . ALA A 1 126 ? 7.045 -2.534 -22.829 1.00 93.69 126 ALA A N 1
ATOM 1009 C CA . ALA A 1 126 ? 8.496 -2.354 -22.887 1.00 93.69 126 ALA A CA 1
ATOM 1010 C C . ALA A 1 126 ? 9.217 -3.645 -23.307 1.00 93.69 126 ALA A C 1
ATOM 1012 O O . ALA A 1 126 ? 10.102 -3.600 -24.159 1.00 93.69 126 ALA A O 1
ATOM 1013 N N . ARG A 1 127 ? 8.806 -4.802 -22.769 1.00 96.31 127 ARG A N 1
ATOM 1014 C CA . ARG A 1 127 ? 9.334 -6.117 -23.164 1.00 96.31 127 ARG A CA 1
ATOM 1015 C C . ARG A 1 127 ? 9.054 -6.433 -24.629 1.00 96.31 127 ARG A C 1
ATOM 1017 O O . ARG A 1 127 ? 9.957 -6.907 -25.309 1.00 96.31 127 ARG A O 1
ATOM 1024 N N . GLU A 1 128 ? 7.852 -6.145 -25.124 1.00 95.62 128 GLU A N 1
ATOM 1025 C CA . GLU A 1 128 ? 7.523 -6.366 -26.536 1.00 95.62 128 GLU A CA 1
ATOM 1026 C C . GLU A 1 128 ? 8.357 -5.460 -27.448 1.00 95.62 128 GLU A C 1
ATOM 1028 O O . GLU A 1 128 ? 8.944 -5.943 -28.411 1.00 95.62 128 GLU A O 1
ATOM 1033 N N . ARG A 1 129 ? 8.513 -4.174 -27.098 1.00 91.50 129 ARG A N 1
ATOM 1034 C CA . ARG A 1 129 ? 9.382 -3.239 -27.836 1.00 91.50 129 ARG A CA 1
ATOM 1035 C C . ARG A 1 129 ? 10.843 -3.673 -27.842 1.00 91.50 129 ARG A C 1
ATOM 1037 O O . ARG A 1 129 ? 11.508 -3.533 -28.865 1.00 91.50 129 ARG A O 1
ATOM 1044 N N . LEU A 1 130 ? 11.355 -4.186 -26.722 1.00 92.38 130 LEU A N 1
ATOM 1045 C CA . LEU A 1 130 ? 12.710 -4.736 -26.659 1.00 92.38 130 LEU A CA 1
ATOM 1046 C C . LEU A 1 130 ? 12.844 -5.954 -27.569 1.00 92.38 130 LEU A C 1
ATOM 1048 O O . LEU A 1 130 ? 13.770 -6.003 -28.370 1.00 92.38 130 LEU A O 1
ATOM 1052 N N . ARG A 1 131 ? 11.878 -6.878 -27.530 1.00 93.94 131 ARG A N 1
ATOM 1053 C CA . ARG A 1 131 ? 11.863 -8.045 -28.417 1.00 93.94 131 ARG A CA 1
ATOM 1054 C C . ARG A 1 131 ? 11.815 -7.637 -29.888 1.00 93.94 131 ARG A C 1
ATOM 1056 O O . ARG A 1 131 ? 12.565 -8.170 -30.701 1.00 93.94 131 ARG A O 1
ATOM 1063 N N . GLU A 1 132 ? 10.969 -6.675 -30.241 1.00 91.94 132 GLU A N 1
ATOM 1064 C CA . GLU A 1 132 ? 10.900 -6.126 -31.595 1.00 91.94 132 GLU A CA 1
ATOM 1065 C C . GLU A 1 132 ? 12.237 -5.487 -31.999 1.00 91.94 132 GLU A C 1
ATOM 1067 O O . GLU A 1 132 ? 12.764 -5.774 -33.076 1.00 91.94 132 GLU A O 1
ATOM 1072 N N . THR A 1 133 ? 12.834 -4.693 -31.107 1.00 91.62 133 THR A N 1
ATOM 1073 C CA . THR A 1 133 ? 14.151 -4.075 -31.306 1.00 91.62 133 THR A CA 1
ATOM 1074 C C . THR A 1 133 ? 15.232 -5.129 -31.524 1.00 91.62 133 THR A C 1
ATOM 1076 O O . THR A 1 133 ? 16.003 -4.980 -32.466 1.00 91.62 133 THR A O 1
ATOM 1079 N N . ASP A 1 134 ? 15.244 -6.226 -30.763 1.00 90.12 134 ASP A N 1
ATOM 1080 C CA . ASP A 1 134 ? 16.176 -7.345 -30.953 1.00 90.12 134 ASP A CA 1
ATOM 1081 C C . ASP A 1 134 ? 16.018 -7.978 -32.343 1.00 90.12 134 ASP A C 1
ATOM 1083 O O . ASP A 1 134 ? 17.004 -8.206 -33.054 1.00 90.12 134 ASP A O 1
ATOM 1087 N N . THR A 1 135 ? 14.777 -8.202 -32.798 1.00 89.75 135 THR A N 1
ATOM 1088 C CA . THR A 1 135 ? 14.545 -8.724 -34.156 1.00 89.75 135 THR A CA 1
ATOM 1089 C C . THR A 1 135 ? 14.987 -7.743 -35.246 1.00 89.75 135 THR A C 1
ATOM 1091 O O . THR A 1 135 ? 15.559 -8.153 -36.264 1.00 89.75 135 THR A O 1
ATOM 1094 N N . ASN A 1 136 ? 14.773 -6.442 -35.037 1.00 89.25 136 ASN A N 1
ATOM 1095 C CA . ASN A 1 136 ? 15.162 -5.386 -35.967 1.00 89.25 136 ASN A CA 1
ATOM 1096 C C . ASN A 1 136 ? 16.679 -5.150 -35.970 1.00 89.25 136 ASN A C 1
ATOM 1098 O O . ASN A 1 136 ? 17.245 -4.884 -37.034 1.00 89.25 136 ASN A O 1
ATOM 1102 N N . LEU A 1 137 ? 17.360 -5.331 -34.835 1.00 83.94 137 LEU A N 1
ATOM 1103 C CA . LEU A 1 137 ? 18.820 -5.342 -34.739 1.00 83.94 137 LEU A CA 1
ATOM 1104 C C . LEU A 1 137 ? 19.405 -6.522 -35.514 1.00 83.94 137 LEU A C 1
ATOM 1106 O O . LEU A 1 137 ? 20.365 -6.340 -36.260 1.00 83.94 137 LEU A O 1
ATOM 1110 N N . GLY A 1 138 ? 18.797 -7.709 -35.420 1.00 84.62 138 GLY A N 1
ATOM 1111 C CA . GLY A 1 138 ? 19.204 -8.876 -36.207 1.00 84.62 138 GLY A CA 1
ATOM 1112 C C . GLY A 1 138 ? 19.094 -8.643 -37.720 1.00 84.62 138 GLY A C 1
ATOM 1113 O O . GLY A 1 138 ? 20.016 -8.963 -38.477 1.00 84.62 138 GLY A O 1
ATOM 1114 N N . LYS A 1 139 ? 17.998 -8.018 -38.175 1.00 82.31 139 LYS A N 1
ATOM 1115 C CA . LYS A 1 139 ? 17.826 -7.614 -39.585 1.00 82.31 139 LYS A CA 1
ATOM 1116 C C . LYS A 1 139 ? 18.841 -6.545 -39.994 1.00 82.31 139 LYS A C 1
ATOM 1118 O O . LYS A 1 139 ? 19.485 -6.684 -41.033 1.00 82.31 139 LYS A O 1
ATOM 1123 N N . SER A 1 140 ? 19.023 -5.520 -39.164 1.00 84.31 140 SER A N 1
ATOM 1124 C CA . SER A 1 140 ? 19.962 -4.419 -39.413 1.00 84.31 140 SER A CA 1
ATOM 1125 C C . SER A 1 140 ? 21.404 -4.911 -39.490 1.00 84.31 140 SER A C 1
ATOM 1127 O O . SER A 1 140 ? 22.122 -4.535 -40.411 1.00 84.31 140 SER A O 1
ATOM 1129 N N . SER A 1 141 ? 21.805 -5.825 -38.602 1.00 81.12 141 SER A N 1
ATOM 1130 C CA . SER A 1 141 ? 23.117 -6.477 -38.621 1.00 81.12 141 SER A CA 1
ATOM 1131 C C . SER A 1 141 ? 23.366 -7.188 -39.954 1.00 81.12 141 SER A C 1
ATOM 1133 O O . SER A 1 141 ? 24.386 -6.955 -40.602 1.00 81.12 141 SER A O 1
ATOM 1135 N N . ARG A 1 142 ? 22.382 -7.951 -40.453 1.00 84.44 142 ARG A N 1
ATOM 1136 C CA . ARG A 1 142 ? 22.480 -8.635 -41.752 1.00 84.44 142 ARG A CA 1
ATOM 1137 C C . ARG A 1 142 ? 22.620 -7.662 -42.929 1.00 84.44 142 ARG A C 1
ATOM 1139 O O . ARG A 1 142 ? 23.422 -7.913 -43.831 1.00 84.44 142 ARG A O 1
ATOM 1146 N N . ILE A 1 143 ? 21.869 -6.558 -42.933 1.00 84.94 143 ILE A N 1
ATOM 1147 C CA . ILE A 1 143 ? 21.962 -5.540 -43.993 1.00 84.94 143 ILE A CA 1
ATOM 1148 C C . ILE A 1 143 ? 23.318 -4.822 -43.921 1.00 84.94 143 ILE A C 1
ATOM 1150 O O . ILE A 1 143 ? 23.968 -4.657 -44.954 1.00 84.94 143 ILE A O 1
ATOM 1154 N N . LEU A 1 144 ? 23.786 -4.459 -42.723 1.00 81.94 144 LEU A N 1
ATOM 1155 C CA . LEU A 1 144 ? 25.092 -3.830 -42.504 1.00 81.94 144 LEU A CA 1
ATOM 1156 C C . LEU A 1 144 ? 26.240 -4.721 -42.982 1.00 81.94 144 LEU A C 1
ATOM 1158 O O . LEU A 1 144 ? 27.098 -4.245 -43.721 1.00 81.94 144 LEU A O 1
ATOM 1162 N N . THR A 1 145 ? 26.235 -6.019 -42.663 1.00 84.69 145 THR A N 1
ATOM 1163 C CA . THR A 1 145 ? 27.231 -6.965 -43.197 1.00 84.69 145 THR A CA 1
ATOM 1164 C C . THR A 1 145 ? 27.185 -7.037 -44.729 1.00 84.69 145 THR A C 1
ATOM 1166 O O . THR A 1 145 ? 28.229 -7.087 -45.382 1.00 84.69 145 THR A O 1
ATOM 1169 N N . GLY A 1 146 ? 25.989 -6.979 -45.326 1.00 85.50 146 GLY A N 1
ATOM 1170 C CA . GLY A 1 146 ? 25.817 -6.894 -46.778 1.00 85.50 146 GLY A CA 1
ATOM 1171 C C . GLY A 1 146 ? 26.410 -5.615 -47.382 1.00 85.50 146 GLY A C 1
ATOM 1172 O O . GLY A 1 146 ? 27.105 -5.679 -48.398 1.00 85.50 146 GLY A O 1
ATOM 1173 N N . MET A 1 147 ? 26.190 -4.463 -46.743 1.00 84.81 147 MET A N 1
ATOM 1174 C CA . MET A 1 147 ? 26.769 -3.178 -47.150 1.00 84.81 147 MET A CA 1
ATOM 1175 C C . MET A 1 147 ? 28.297 -3.162 -46.999 1.00 84.81 147 MET A C 1
ATOM 1177 O O . MET A 1 147 ? 28.990 -2.747 -47.927 1.00 84.81 147 MET A O 1
ATOM 1181 N N . LEU A 1 148 ? 28.838 -3.691 -45.895 1.00 80.50 148 LEU A N 1
ATOM 1182 C CA . LEU A 1 148 ? 30.284 -3.805 -45.664 1.00 80.50 148 LEU A CA 1
ATOM 1183 C C . LEU A 1 148 ? 30.977 -4.630 -46.756 1.00 80.50 148 LEU A C 1
ATOM 1185 O O . LEU A 1 148 ? 32.017 -4.223 -47.275 1.00 80.50 148 LEU A O 1
ATOM 1189 N N . ARG A 1 149 ? 30.378 -5.753 -47.173 1.00 85.88 149 ARG A N 1
ATOM 1190 C CA . ARG A 1 149 ? 30.928 -6.583 -48.256 1.00 85.88 149 ARG A CA 1
ATOM 1191 C C . ARG A 1 149 ? 30.955 -5.844 -49.598 1.00 85.88 149 ARG A C 1
ATOM 1193 O O . ARG A 1 149 ? 31.955 -5.926 -50.308 1.00 85.88 149 ARG A O 1
ATOM 1200 N N . ARG A 1 150 ? 29.896 -5.092 -49.926 1.00 89.44 150 ARG A N 1
ATOM 1201 C CA . ARG A 1 150 ? 29.828 -4.269 -51.152 1.00 89.44 150 ARG A CA 1
ATOM 1202 C C . ARG A 1 150 ? 30.887 -3.162 -51.160 1.00 89.44 150 ARG A C 1
ATOM 1204 O O . ARG A 1 150 ? 31.503 -2.918 -52.192 1.00 89.44 150 ARG A O 1
ATOM 1211 N N . ILE A 1 151 ? 31.153 -2.533 -50.012 1.00 88.44 151 ILE A N 1
ATOM 1212 C CA . ILE A 1 151 ? 32.194 -1.497 -49.883 1.00 88.44 151 ILE A CA 1
ATOM 1213 C C . ILE A 1 151 ? 33.584 -2.071 -50.189 1.00 88.44 151 ILE A C 1
ATOM 1215 O O . ILE A 1 151 ? 34.350 -1.459 -50.936 1.00 88.44 151 ILE A O 1
ATOM 1219 N N . ILE A 1 152 ? 33.903 -3.257 -49.655 1.00 89.81 152 ILE A N 1
ATOM 1220 C CA . ILE A 1 152 ? 35.184 -3.931 -49.922 1.00 89.81 152 ILE A CA 1
ATOM 1221 C C . ILE A 1 152 ? 35.314 -4.280 -51.412 1.00 89.81 152 ILE A C 1
ATOM 1223 O O . ILE A 1 152 ? 36.356 -4.015 -52.008 1.00 89.81 152 ILE A O 1
ATOM 1227 N N . GLN A 1 153 ? 34.254 -4.817 -52.029 1.00 89.88 153 GLN A N 1
ATOM 1228 C CA . GLN A 1 153 ? 34.236 -5.133 -53.464 1.00 89.88 153 GLN A CA 1
ATOM 1229 C C . GLN A 1 153 ? 34.484 -3.897 -54.335 1.00 89.88 153 GLN A C 1
ATOM 1231 O O . GLN A 1 153 ? 35.323 -3.942 -55.233 1.00 89.88 153 GLN A O 1
ATOM 1236 N N . ASN A 1 154 ? 33.813 -2.780 -54.042 1.00 92.88 154 ASN A N 1
ATOM 1237 C CA . ASN A 1 154 ? 34.001 -1.534 -54.783 1.00 92.88 154 ASN A CA 1
ATOM 1238 C C . ASN A 1 154 ? 35.438 -1.010 -54.661 1.00 92.88 154 ASN A C 1
ATOM 1240 O O . ASN A 1 154 ? 36.022 -0.597 -55.660 1.00 92.88 154 ASN A O 1
ATOM 1244 N N . ARG A 1 155 ? 36.042 -1.070 -53.464 1.00 94.88 155 ARG A N 1
ATOM 1245 C CA . ARG A 1 155 ? 37.456 -0.698 -53.289 1.00 94.88 155 ARG A CA 1
ATOM 1246 C C . ARG A 1 155 ? 38.392 -1.585 -54.108 1.00 94.88 155 ARG A C 1
ATOM 1248 O O . ARG A 1 155 ? 39.291 -1.057 -54.754 1.00 94.88 155 ARG A O 1
ATOM 1255 N N . LEU A 1 156 ? 38.176 -2.902 -54.106 1.00 94.12 156 LEU A N 1
ATOM 1256 C CA . LEU A 1 156 ? 38.986 -3.838 -54.889 1.00 94.12 156 LEU A CA 1
ATOM 1257 C C . LEU A 1 156 ? 38.895 -3.532 -56.393 1.00 94.12 156 LEU A C 1
ATOM 1259 O O . LEU A 1 156 ? 39.924 -3.473 -57.061 1.00 94.12 156 LEU A O 1
ATOM 1263 N N . LEU A 1 157 ? 37.688 -3.272 -56.910 1.00 94.19 157 LEU A N 1
ATOM 1264 C CA . LEU A 1 157 ? 37.485 -2.894 -58.313 1.00 94.19 157 LEU A CA 1
ATOM 1265 C C . LEU A 1 157 ? 38.270 -1.636 -58.700 1.00 94.19 157 LEU A C 1
ATOM 1267 O O . LEU A 1 157 ? 38.914 -1.623 -59.747 1.00 94.19 157 LEU A O 1
ATOM 1271 N N . VAL A 1 158 ? 38.256 -0.604 -57.850 1.00 95.25 158 VAL A N 1
ATOM 1272 C CA . VAL A 1 158 ? 39.005 0.640 -58.101 1.00 95.25 158 VAL A CA 1
ATOM 1273 C C . VAL A 1 158 ? 40.516 0.383 -58.151 1.00 95.25 158 VAL A C 1
ATOM 1275 O O . VAL A 1 158 ? 41.186 0.893 -59.047 1.00 95.25 158 VAL A O 1
ATOM 1278 N N . VAL A 1 159 ? 41.057 -0.438 -57.243 1.00 96.62 159 VAL A N 1
ATOM 1279 C CA . VAL A 1 159 ? 42.493 -0.784 -57.231 1.00 96.62 159 VAL A CA 1
ATOM 1280 C C . VAL A 1 159 ? 42.889 -1.572 -58.483 1.00 96.62 159 VAL A C 1
ATOM 1282 O O . VAL A 1 159 ? 43.904 -1.262 -59.103 1.00 96.62 159 VAL A O 1
ATOM 1285 N N . VAL A 1 160 ? 42.081 -2.554 -58.896 1.00 96.62 160 VAL A N 1
ATOM 1286 C CA . VAL A 1 160 ? 42.333 -3.343 -60.115 1.00 96.62 160 VAL A CA 1
ATOM 1287 C C . VAL A 1 160 ? 42.317 -2.455 -61.361 1.00 96.62 160 VAL A C 1
ATOM 1289 O O . VAL A 1 160 ? 43.212 -2.559 -62.198 1.00 96.62 160 VAL A O 1
ATOM 1292 N N . LEU A 1 161 ? 41.348 -1.542 -61.470 1.00 96.94 161 LEU A N 1
ATOM 1293 C CA . LEU A 1 161 ? 41.256 -0.608 -62.593 1.00 96.94 161 LEU A CA 1
ATOM 1294 C C . LEU A 1 161 ? 42.484 0.314 -62.663 1.00 96.94 161 LEU A C 1
ATOM 1296 O O . LEU A 1 161 ? 43.038 0.509 -63.744 1.00 96.94 161 LEU A O 1
ATOM 1300 N N . ALA A 1 162 ? 42.959 0.822 -61.522 1.00 96.88 162 ALA A N 1
ATOM 1301 C CA . ALA A 1 162 ? 44.175 1.632 -61.465 1.00 96.88 162 ALA A CA 1
ATOM 1302 C C . ALA A 1 162 ? 45.418 0.859 -61.951 1.00 96.88 162 ALA A C 1
ATOM 1304 O O . ALA A 1 162 ? 46.209 1.401 -62.722 1.00 96.88 162 ALA A O 1
ATOM 1305 N N . ILE A 1 163 ? 45.566 -0.416 -61.566 1.00 97.25 163 ILE A N 1
ATOM 1306 C CA . ILE A 1 163 ? 46.669 -1.278 -62.031 1.00 97.25 163 ILE A CA 1
ATOM 1307 C C . ILE A 1 163 ? 46.609 -1.477 -63.549 1.00 97.25 163 ILE A C 1
ATOM 1309 O O . ILE A 1 163 ? 47.640 -1.375 -64.210 1.00 97.25 163 ILE A O 1
ATOM 1313 N N . ILE A 1 164 ? 45.420 -1.720 -64.111 1.00 97.50 164 ILE A N 1
ATOM 1314 C CA . ILE A 1 164 ? 45.242 -1.875 -65.562 1.00 97.50 164 ILE A CA 1
ATOM 1315 C C . ILE A 1 164 ? 45.680 -0.602 -66.291 1.00 97.50 164 ILE A C 1
ATOM 1317 O O . ILE A 1 164 ? 46.447 -0.689 -67.247 1.00 97.50 164 ILE A O 1
ATOM 1321 N N . ILE A 1 165 ? 45.265 0.578 -65.817 1.00 97.44 165 ILE A N 1
ATOM 1322 C CA . ILE A 1 165 ? 45.680 1.857 -66.413 1.00 97.44 165 ILE A CA 1
ATOM 1323 C C . ILE A 1 165 ? 47.209 1.986 -66.393 1.00 97.44 165 ILE A C 1
ATOM 1325 O O . ILE A 1 165 ? 47.817 2.226 -67.436 1.00 97.44 165 ILE A O 1
ATOM 1329 N N . VAL A 1 166 ? 47.850 1.755 -65.244 1.00 97.38 166 VAL A N 1
ATOM 1330 C CA . VAL A 1 166 ? 49.318 1.821 -65.124 1.00 97.38 166 VAL A CA 1
ATOM 1331 C C . VAL A 1 166 ? 50.004 0.825 -66.062 1.00 97.38 166 VAL A C 1
ATOM 1333 O O . VAL A 1 166 ? 50.966 1.183 -66.740 1.00 97.38 166 VAL A O 1
ATOM 1336 N N . PHE A 1 167 ? 49.491 -0.402 -66.157 1.00 97.50 167 PHE A N 1
ATOM 1337 C CA . PHE A 1 167 ? 50.027 -1.432 -67.043 1.00 97.50 167 PHE A CA 1
ATOM 1338 C C . PHE A 1 167 ? 49.916 -1.037 -68.521 1.00 97.50 167 PHE A C 1
ATOM 1340 O O . PHE A 1 167 ? 50.884 -1.184 -69.265 1.00 97.50 167 PHE A O 1
ATOM 1347 N N . THR A 1 168 ? 48.778 -0.477 -68.947 1.00 96.88 168 THR A N 1
ATOM 1348 C CA . THR A 1 168 ? 48.606 0.001 -70.330 1.00 96.88 168 THR A CA 1
ATOM 1349 C C . THR A 1 168 ? 49.568 1.135 -70.678 1.00 96.88 168 THR A C 1
ATOM 1351 O O . THR A 1 168 ? 50.157 1.119 -71.757 1.00 96.88 168 THR A O 1
ATOM 1354 N N . ILE A 1 169 ? 49.801 2.074 -69.754 1.00 96.44 169 ILE A N 1
ATOM 1355 C CA . ILE A 1 169 ? 50.771 3.162 -69.939 1.00 96.44 169 ILE A CA 1
ATOM 1356 C C . ILE A 1 169 ? 52.194 2.599 -70.027 1.00 96.44 169 ILE A C 1
ATOM 1358 O O . ILE A 1 169 ? 52.947 2.965 -70.927 1.00 96.44 169 ILE A O 1
ATOM 1362 N N . ALA A 1 170 ? 52.560 1.678 -69.132 1.00 95.88 170 ALA A N 1
ATOM 1363 C CA . ALA A 1 170 ? 53.877 1.047 -69.137 1.00 95.88 170 ALA A CA 1
ATOM 1364 C C . ALA A 1 170 ? 54.142 0.277 -70.441 1.00 95.88 170 ALA A C 1
ATOM 1366 O O . ALA A 1 170 ? 55.219 0.409 -71.023 1.00 95.88 170 ALA A O 1
ATOM 1367 N N . LEU A 1 171 ? 53.152 -0.477 -70.936 1.00 95.81 171 LEU A N 1
ATOM 1368 C CA . LEU A 1 171 ? 53.241 -1.160 -72.227 1.00 95.81 171 LEU A CA 1
ATOM 1369 C C . LEU A 1 171 ? 53.385 -0.181 -73.394 1.00 95.81 171 LEU A C 1
ATOM 1371 O O . LEU A 1 171 ? 54.200 -0.425 -74.281 1.00 95.81 171 LEU A O 1
ATOM 1375 N N . ALA A 1 172 ? 52.636 0.924 -73.392 1.00 95.62 172 ALA A N 1
ATOM 1376 C CA . ALA A 1 172 ? 52.744 1.943 -74.431 1.00 95.62 172 ALA A CA 1
ATOM 1377 C C . ALA A 1 172 ? 54.153 2.560 -74.466 1.00 95.62 172 ALA A C 1
ATOM 1379 O O . ALA A 1 172 ? 54.746 2.673 -75.540 1.00 95.62 172 ALA A O 1
ATOM 1380 N N . ILE A 1 173 ? 54.723 2.890 -73.301 1.00 95.44 173 ILE A N 1
ATOM 1381 C CA . ILE A 1 173 ? 56.097 3.403 -73.188 1.00 95.44 173 ILE A CA 1
ATOM 1382 C C . ILE A 1 173 ? 57.108 2.357 -73.670 1.00 95.44 173 ILE A C 1
ATOM 1384 O O . ILE A 1 173 ? 57.981 2.685 -74.469 1.00 95.44 173 ILE A O 1
ATOM 1388 N N . TYR A 1 174 ? 56.979 1.099 -73.234 1.00 95.25 174 TYR A N 1
ATOM 1389 C CA . TYR A 1 174 ? 57.871 0.015 -73.654 1.00 95.25 174 TYR A CA 1
ATOM 1390 C C . TYR A 1 174 ? 57.854 -0.186 -75.172 1.00 95.25 174 TYR A C 1
ATOM 1392 O O . TYR A 1 174 ? 58.908 -0.309 -75.794 1.00 95.25 174 TYR A O 1
ATOM 1400 N N . PHE A 1 175 ? 56.664 -0.192 -75.777 1.00 94.56 175 PHE A N 1
ATOM 1401 C CA . PHE A 1 175 ? 56.518 -0.365 -77.218 1.00 94.56 175 PHE A CA 1
ATOM 1402 C C . PHE A 1 175 ? 57.058 0.840 -77.993 1.00 94.56 175 PHE A C 1
ATOM 1404 O O . PHE A 1 175 ? 57.724 0.659 -79.005 1.00 94.56 175 PHE A O 1
ATOM 1411 N N . THR A 1 176 ? 56.842 2.058 -77.488 1.00 93.44 176 THR A N 1
ATOM 1412 C CA . THR A 1 176 ? 57.370 3.285 -78.104 1.00 93.44 176 THR A CA 1
ATOM 1413 C C . THR A 1 176 ? 58.895 3.320 -78.040 1.00 93.44 176 THR A C 1
ATOM 1415 O O . THR A 1 176 ? 59.542 3.623 -79.032 1.00 93.44 176 THR A O 1
ATOM 1418 N N . PHE A 1 177 ? 59.486 2.961 -76.899 1.00 91.44 177 PHE A N 1
ATOM 1419 C CA . PHE A 1 177 ? 60.938 2.981 -76.722 1.00 91.44 177 PHE A CA 1
ATOM 1420 C C . PHE A 1 177 ? 61.655 1.850 -77.469 1.00 91.44 177 PHE A C 1
ATOM 1422 O O . PHE A 1 177 ? 62.799 2.017 -77.863 1.00 91.44 177 PHE A O 1
ATOM 1429 N N . ARG A 1 178 ? 61.005 0.693 -77.654 1.00 89.19 178 ARG A N 1
ATOM 1430 C CA . ARG A 1 178 ? 61.569 -0.435 -78.413 1.00 89.19 178 ARG A CA 1
ATOM 1431 C C . ARG A 1 178 ? 61.287 -0.362 -79.918 1.00 89.19 178 ARG A C 1
ATOM 1433 O O . ARG A 1 178 ? 61.978 -1.021 -80.689 1.00 89.19 178 ARG A O 1
ATOM 1440 N N . GLY A 1 179 ? 60.232 0.346 -80.317 1.00 72.94 179 GLY A N 1
ATOM 1441 C CA . GLY A 1 179 ? 59.861 0.567 -81.715 1.00 72.94 179 GLY A CA 1
ATOM 1442 C C . GLY A 1 179 ? 60.596 1.735 -82.382 1.00 72.94 179 GLY A C 1
ATOM 1443 O O . GLY A 1 179 ? 60.530 1.845 -83.605 1.00 72.94 179 GLY A O 1
ATOM 1444 N N . HIS A 1 180 ? 61.276 2.577 -81.598 1.00 53.38 180 HIS A N 1
ATOM 1445 C CA . HIS A 1 180 ? 62.273 3.549 -82.056 1.00 53.38 180 HIS A CA 1
ATOM 1446 C C . HIS A 1 180 ? 63.675 2.936 -82.051 1.00 53.38 180 HIS A C 1
ATOM 1448 O O . HIS A 1 180 ? 64.452 3.300 -82.961 1.00 53.38 180 HIS A O 1
#

InterPro domains:
  IPR000727 Target SNARE coiled-coil homology domain [SM00397] (80-147)
  IPR007705 Vesicle transport v-SNARE, N-terminal [PF05008] (1-51)
  IPR010989 SNARE [SSF47661] (7-51)
  IPR038407 Vesicle transport v-SNARE, N-terminal domain superfamily [G3DSA:1.20.58.400] (1-54)

Radius of gyration: 67.34 Å; chains: 1; bounding box: 116×25×191 Å

Sequence (180 aa):
MSADFQGYEQDYGVLTADITNRIGKIPKLSGEEKKQMVINVEKQLDEAKELKRSRIAYSDEVRNELLGDDGNSSESQRAHLLDNTERLERSSRRLEAGYQIAVETEQIGQNILENLNQDREKIQRARERLRETDTNLGKSSRILTGMLRRIIQNRLLVVVLAIIIVFTIALAIYFTFRGH

pLDDT: mean 84.65, std 12.17, range [46.97, 97.5]